Protein AF-A0A285IIS3-F1 (afdb_monomer_lite)

Secondary structure (DSSP, 8-state):
-----------S----TTHHHHHHHHHHHHHHHHHHHHHTPPTT--HHHHHHHHHHSTTSTTTTTTT-HHHHHHHHHHHHHHHH-HHHHHHHHHHHHHHHHHHHTTS-S-HHHHHHHHHHHHHHHHHHHHHHHHHHHH--S--S---TTHHHHHHHHHHHHHHHHHHHHHHHHHTTTT---

Foldseek 3Di:
DDDDDPDPPVPPDPPDPDLLVVVLVVLLVLLVVLLVQLLPPDFQAFNLRSSLCQQLDCVHPCNVVLPDVVVLVSLLVNLVVCVVDPVSVVSSVVSLLVSLQSNLVSFDDDSVVSSVVSNLSSVLVVVLSVVLSCVSPVPPDPPPDDPPNVVSVVSSVVSSVSSVVSSVVVCVPRVPGRRHD

InterPro domains:
  IPR001647 DNA-binding HTH domain, TetR-type [PF00440] (2-25)
  IPR001647 DNA-binding HTH domain, TetR-type [PS50977] (1-34)
  IPR009057 Homedomain-like superfamily [SSF46689] (3-45)

Radius of gyration: 20.12 Å; chains: 1; bounding box: 73×39×53 Å

Organism: NCBI:txid1036182

Sequence (181 aa):
MALAAGVSEATVFNYFASKEDLFFERLDRYGLDLVDAVAARPAGESALAAFRRLLLGSGGLLGQAADDPRARDRLRTVNRVIADSPALRAREELSYIGTADALAARLPGDPLQARVVAHSLVAVQRSLVQHVRARLLGGAALSGGSSSGAAAGDLASDVAAKGEKAFALLERGLGDYGIAA

pLDDT: mean 81.16, std 19.34, range [32.69, 98.44]

Structure (mmCIF, N/CA/C/O backbone):
data_AF-A0A285IIS3-F1
#
_entry.id   AF-A0A285IIS3-F1
#
loop_
_atom_site.group_PDB
_atom_site.id
_atom_site.type_symbol
_atom_site.label_atom_id
_atom_site.label_alt_id
_atom_site.label_comp_id
_atom_site.label_asym_id
_atom_site.label_entity_id
_atom_site.label_seq_id
_atom_site.pdbx_PDB_ins_code
_atom_site.Cartn_x
_atom_site.Cartn_y
_atom_site.Cartn_z
_atom_site.occupancy
_atom_site.B_iso_or_equiv
_atom_site.auth_seq_id
_atom_site.auth_comp_id
_atom_site.auth_asym_id
_atom_site.auth_atom_id
_atom_site.pdbx_PDB_model_num
ATOM 1 N N . MET A 1 1 ? 57.044 22.604 6.198 1.00 40.56 1 MET A N 1
ATOM 2 C CA . MET A 1 1 ? 55.761 22.518 5.467 1.00 40.56 1 MET A CA 1
ATOM 3 C C . MET A 1 1 ? 55.546 21.043 5.148 1.00 40.56 1 MET A C 1
ATOM 5 O O . MET A 1 1 ? 56.237 20.525 4.291 1.00 40.56 1 MET A 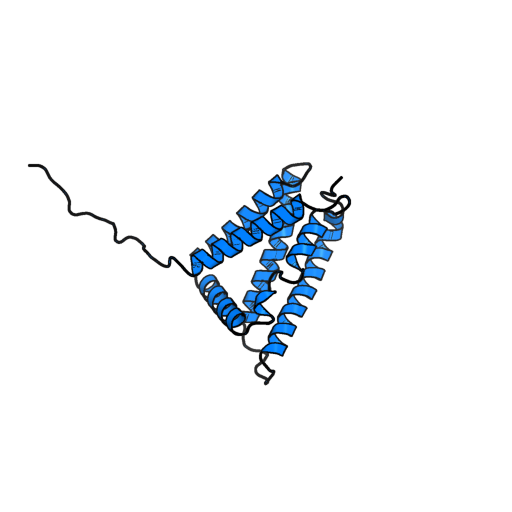O 1
ATOM 9 N N . ALA A 1 2 ? 55.008 20.265 6.088 1.00 34.66 2 ALA A N 1
ATOM 10 C CA . ALA A 1 2 ? 53.574 20.004 6.284 1.00 34.66 2 ALA A CA 1
ATOM 11 C C . ALA A 1 2 ? 52.958 19.241 5.091 1.00 34.66 2 ALA A C 1
ATOM 13 O O . ALA A 1 2 ? 52.770 19.813 4.023 1.00 34.66 2 ALA A O 1
ATOM 14 N N . LEU A 1 3 ? 52.710 17.942 5.312 1.00 42.03 3 LEU A N 1
ATOM 15 C CA . LEU A 1 3 ? 52.049 16.996 4.411 1.00 42.03 3 LEU A CA 1
ATOM 16 C C . LEU A 1 3 ? 50.643 17.471 4.013 1.00 42.03 3 LEU A C 1
ATOM 18 O O . LEU A 1 3 ? 49.875 17.888 4.875 1.00 42.03 3 LEU A O 1
ATOM 22 N N . ALA A 1 4 ? 50.263 17.247 2.755 1.00 37.91 4 ALA A N 1
ATOM 23 C CA . ALA A 1 4 ? 48.865 17.071 2.379 1.00 37.91 4 ALA A CA 1
ATOM 24 C C . ALA A 1 4 ? 48.775 15.969 1.322 1.00 37.91 4 ALA A C 1
ATOM 26 O O . ALA A 1 4 ? 49.127 16.142 0.157 1.00 37.91 4 ALA A O 1
ATOM 27 N N . ALA A 1 5 ? 48.361 14.804 1.805 1.00 36.78 5 ALA A N 1
ATOM 28 C CA . ALA A 1 5 ? 47.993 13.639 1.037 1.00 36.78 5 ALA A CA 1
ATOM 29 C C . ALA A 1 5 ? 46.953 14.013 -0.032 1.00 36.78 5 ALA A C 1
ATOM 31 O O . ALA A 1 5 ? 45.863 14.484 0.286 1.00 36.78 5 ALA A O 1
ATOM 32 N N . GLY A 1 6 ? 47.286 13.775 -1.300 1.00 32.69 6 GLY A N 1
ATOM 33 C CA . GLY A 1 6 ? 46.325 13.754 -2.398 1.00 32.69 6 GLY A CA 1
ATOM 34 C C . GLY A 1 6 ? 45.488 12.483 -2.327 1.00 32.69 6 GLY A C 1
ATOM 35 O O . GLY A 1 6 ? 45.647 11.591 -3.153 1.00 32.69 6 GLY A O 1
ATOM 36 N N . VAL A 1 7 ? 44.635 12.390 -1.308 1.00 40.22 7 VAL A N 1
ATOM 37 C CA . VAL A 1 7 ? 43.583 11.382 -1.212 1.00 40.22 7 VAL A CA 1
ATOM 38 C C . VAL A 1 7 ? 42.267 12.140 -1.115 1.00 40.22 7 VAL A C 1
ATOM 40 O O . VAL A 1 7 ? 41.878 12.645 -0.071 1.00 40.22 7 VAL A O 1
ATOM 43 N N . SER A 1 8 ? 41.600 12.256 -2.250 1.00 34.97 8 SER A N 1
ATOM 44 C CA . SER A 1 8 ? 40.143 12.264 -2.296 1.00 34.97 8 SER A CA 1
ATOM 45 C C . SER A 1 8 ? 39.870 11.155 -3.312 1.00 34.97 8 SER A C 1
ATOM 47 O O . SER A 1 8 ? 40.073 11.358 -4.503 1.00 34.97 8 SER A O 1
ATOM 49 N N . GLU A 1 9 ? 39.587 9.902 -2.960 1.00 36.38 9 GLU A N 1
ATOM 50 C CA . GLU A 1 9 ? 38.485 9.411 -2.110 1.00 36.38 9 GLU A CA 1
ATOM 51 C C . GLU A 1 9 ? 37.129 10.105 -2.315 1.00 36.38 9 GLU A C 1
ATOM 53 O O . GLU A 1 9 ? 36.182 9.852 -1.586 1.00 36.38 9 GLU A O 1
ATOM 58 N N . ALA A 1 10 ? 36.978 10.897 -3.380 1.00 37.06 10 ALA A N 1
ATOM 59 C CA . ALA A 1 10 ? 35.681 11.378 -3.852 1.00 37.06 10 ALA A CA 1
ATOM 60 C C . ALA A 1 10 ? 35.246 10.672 -5.151 1.00 37.06 10 ALA A C 1
ATOM 62 O O . ALA A 1 10 ? 34.388 11.159 -5.881 1.00 37.06 10 ALA A O 1
ATOM 63 N N . THR A 1 11 ? 35.833 9.509 -5.451 1.00 42.31 11 THR A N 1
ATOM 64 C CA . THR A 1 11 ? 35.412 8.613 -6.545 1.00 42.31 11 THR A CA 1
ATOM 65 C C . THR A 1 11 ? 34.778 7.339 -5.990 1.00 42.31 11 THR A C 1
ATOM 67 O O . THR A 1 11 ? 35.057 6.231 -6.434 1.00 42.31 11 THR A O 1
ATOM 70 N N . VAL A 1 12 ? 33.925 7.494 -4.979 1.00 37.28 12 VAL A N 1
ATOM 71 C CA . VAL A 1 12 ? 33.172 6.398 -4.367 1.00 37.28 12 VAL A CA 1
ATOM 72 C C . VAL A 1 12 ? 31.687 6.755 -4.484 1.00 37.28 12 VAL A C 1
ATOM 74 O O . VAL A 1 12 ? 31.124 7.471 -3.670 1.00 37.28 12 VAL A O 1
ATOM 77 N N . PHE A 1 13 ? 31.099 6.271 -5.582 1.00 41.88 13 PHE A N 1
ATOM 78 C CA . PHE A 1 13 ? 29.662 6.150 -5.860 1.00 41.88 13 PHE A CA 1
ATOM 79 C C . PHE A 1 13 ? 28.829 7.429 -6.049 1.00 41.88 13 PHE A C 1
ATOM 81 O O . PHE A 1 13 ? 27.895 7.697 -5.306 1.00 41.88 13 PHE A O 1
ATOM 88 N N . ASN A 1 14 ? 29.031 8.108 -7.182 1.00 40.34 14 ASN A N 1
ATOM 89 C CA . ASN A 1 14 ? 27.936 8.819 -7.859 1.00 40.34 14 ASN A CA 1
ATOM 90 C C . ASN A 1 14 ? 27.200 7.848 -8.805 1.00 40.34 14 ASN A C 1
ATOM 92 O O . ASN A 1 14 ? 27.177 8.018 -10.023 1.00 40.34 14 ASN A O 1
ATOM 96 N N . TYR A 1 15 ? 26.722 6.733 -8.256 1.00 43.72 15 TYR A N 1
ATOM 97 C CA . TYR A 1 15 ? 26.121 5.652 -9.030 1.00 43.72 15 TYR A CA 1
ATOM 98 C C . TYR A 1 15 ? 24.588 5.763 -8.898 1.00 43.72 15 TYR A C 1
ATOM 100 O O . TYR A 1 15 ? 24.051 5.526 -7.825 1.00 43.72 15 TYR A O 1
ATOM 108 N N . PHE A 1 16 ? 23.909 6.114 -10.005 1.00 46.72 16 PHE A N 1
ATOM 109 C CA . PHE A 1 16 ? 22.463 5.905 -10.282 1.00 46.72 16 PHE A CA 1
ATOM 110 C C . PHE A 1 16 ? 21.412 6.995 -9.932 1.00 46.72 16 PHE A C 1
ATOM 112 O O . PHE A 1 16 ? 20.213 6.768 -10.110 1.00 46.72 16 PHE A O 1
ATOM 119 N N . ALA A 1 17 ? 21.819 8.216 -9.574 1.00 50.75 17 ALA A N 1
ATOM 120 C CA . ALA A 1 17 ? 20.948 9.222 -8.943 1.00 50.75 17 ALA A CA 1
ATOM 121 C C . ALA A 1 17 ? 19.927 9.996 -9.830 1.00 50.75 17 ALA A C 1
ATOM 123 O O . ALA A 1 17 ? 20.004 11.214 -9.953 1.00 50.75 17 ALA A O 1
ATOM 124 N N . SER A 1 18 ? 18.927 9.356 -10.453 1.00 63.91 18 SER A N 1
ATOM 125 C CA . SER A 1 18 ? 17.672 10.110 -10.728 1.00 63.91 18 SER A CA 1
ATOM 126 C C . SER A 1 18 ? 16.433 9.260 -10.961 1.00 63.91 18 SER A C 1
ATOM 128 O O . SER A 1 18 ? 15.356 9.611 -10.496 1.00 63.91 18 SER A O 1
ATOM 130 N N . LYS A 1 19 ? 16.535 8.161 -11.715 1.00 65.25 19 LYS A N 1
ATOM 131 C CA . LYS A 1 19 ? 15.336 7.405 -12.125 1.00 65.25 19 LYS A CA 1
ATOM 132 C C . LYS A 1 19 ? 14.885 6.399 -11.073 1.00 65.25 19 LYS A C 1
ATOM 134 O O . LYS A 1 19 ? 13.684 6.215 -10.898 1.00 65.25 19 LYS A O 1
ATOM 139 N N . GLU A 1 20 ? 15.838 5.751 -10.412 1.00 73.38 20 GLU A N 1
ATOM 140 C CA . GLU A 1 20 ? 15.577 4.806 -9.322 1.00 73.38 20 GLU A CA 1
ATOM 141 C C . GLU A 1 20 ? 15.162 5.557 -8.058 1.00 73.38 20 GLU A C 1
ATOM 143 O O . GLU A 1 20 ? 14.144 5.217 -7.462 1.00 73.38 20 GLU A O 1
ATOM 148 N N . ASP A 1 21 ? 15.854 6.650 -7.732 1.00 80.56 21 ASP A N 1
ATOM 149 C CA . ASP A 1 21 ? 15.472 7.530 -6.625 1.00 80.56 21 ASP A CA 1
ATOM 150 C C . ASP A 1 21 ? 14.057 8.078 -6.805 1.00 80.56 21 ASP A C 1
ATOM 152 O O . ASP A 1 21 ? 13.240 7.945 -5.903 1.00 80.56 21 ASP A O 1
ATOM 156 N N . LEU A 1 22 ? 13.700 8.554 -8.005 1.00 81.12 22 LEU A N 1
ATOM 157 C CA . LEU A 1 22 ? 12.335 9.006 -8.295 1.00 81.12 22 LEU A CA 1
ATOM 158 C C . LEU A 1 22 ? 11.289 7.888 -8.134 1.00 81.12 22 LEU A C 1
ATOM 160 O O . LEU A 1 22 ? 10.133 8.157 -7.794 1.00 81.12 22 LEU A O 1
ATOM 164 N N . PHE A 1 23 ? 11.656 6.630 -8.405 1.00 84.75 23 PHE A N 1
ATOM 165 C CA . PHE A 1 23 ? 10.766 5.502 -8.143 1.00 84.75 23 PHE A CA 1
ATOM 166 C C . PHE A 1 23 ? 10.566 5.298 -6.641 1.00 84.75 23 PHE A C 1
ATOM 168 O O . PHE A 1 23 ? 9.420 5.167 -6.215 1.00 84.75 23 PHE A O 1
ATOM 175 N N . PHE A 1 24 ? 11.639 5.297 -5.846 1.00 89.69 24 PHE A N 1
ATOM 176 C CA . PHE A 1 24 ? 11.527 5.126 -4.398 1.00 89.69 24 PHE A CA 1
ATOM 177 C C . PHE A 1 24 ? 10.852 6.316 -3.723 1.00 89.69 24 PHE A C 1
ATOM 179 O O . PHE A 1 24 ? 10.001 6.101 -2.876 1.00 89.69 24 PHE A O 1
ATOM 186 N N . GLU A 1 25 ? 11.116 7.549 -4.155 1.00 89.06 25 GLU A N 1
ATOM 187 C CA . GLU A 1 25 ? 10.379 8.735 -3.707 1.00 89.06 25 GLU A CA 1
ATOM 188 C C . GLU A 1 25 ? 8.878 8.591 -3.973 1.00 89.06 25 GLU A C 1
ATOM 190 O O . GLU A 1 25 ? 8.050 8.909 -3.120 1.00 89.06 25 GLU A O 1
ATOM 195 N N . ARG A 1 26 ? 8.504 8.070 -5.148 1.00 87.06 26 ARG A N 1
ATOM 196 C CA . ARG A 1 26 ? 7.100 7.808 -5.482 1.00 87.06 26 ARG A CA 1
ATOM 197 C C . ARG A 1 26 ? 6.512 6.671 -4.650 1.00 87.06 26 ARG A C 1
ATOM 199 O O . ARG A 1 26 ? 5.354 6.770 -4.256 1.00 87.06 26 ARG A O 1
ATOM 206 N N . LEU A 1 27 ? 7.275 5.606 -4.408 1.00 90.25 27 LEU A N 1
ATOM 207 C CA . LEU A 1 27 ? 6.856 4.486 -3.566 1.00 90.25 27 LEU A CA 1
ATOM 208 C C . LEU A 1 27 ? 6.635 4.945 -2.121 1.00 90.25 27 LEU A C 1
ATOM 210 O O . LEU A 1 27 ? 5.581 4.670 -1.554 1.00 90.25 27 LEU A O 1
ATOM 214 N N . ASP A 1 28 ? 7.584 5.697 -1.568 1.00 92.88 28 ASP A N 1
ATOM 215 C CA . ASP A 1 28 ? 7.528 6.261 -0.220 1.00 92.88 28 ASP A CA 1
ATOM 216 C C . ASP A 1 28 ? 6.358 7.253 -0.104 1.00 92.88 28 ASP A C 1
ATOM 218 O O . ASP A 1 28 ? 5.579 7.190 0.848 1.00 92.88 28 ASP A O 1
ATOM 222 N N . ARG A 1 29 ? 6.154 8.119 -1.110 1.00 92.31 29 ARG A N 1
ATOM 223 C CA . ARG A 1 29 ? 4.997 9.027 -1.157 1.00 92.31 29 ARG A CA 1
ATOM 224 C C . ARG A 1 29 ? 3.673 8.269 -1.190 1.00 92.31 29 ARG A C 1
ATOM 226 O O . ARG A 1 29 ? 2.763 8.630 -0.453 1.00 92.31 29 ARG A O 1
ATOM 233 N N . TYR A 1 30 ? 3.573 7.223 -2.005 1.00 91.94 30 TYR A N 1
ATOM 234 C CA . TYR A 1 30 ? 2.372 6.394 -2.066 1.00 91.94 30 TYR A CA 1
ATOM 235 C C . TYR A 1 30 ? 2.108 5.672 -0.736 1.00 91.94 30 TYR A C 1
ATOM 237 O O . TYR A 1 30 ? 0.961 5.559 -0.307 1.00 91.94 30 TYR A O 1
ATOM 245 N N . GLY A 1 31 ? 3.167 5.239 -0.044 1.00 94.62 31 GLY A N 1
ATOM 246 C CA . GLY A 1 31 ? 3.079 4.728 1.322 1.00 94.62 31 GLY A CA 1
ATOM 247 C C . GLY A 1 31 ? 2.472 5.747 2.288 1.00 94.62 31 GLY A C 1
ATOM 248 O O . GLY A 1 31 ? 1.555 5.416 3.037 1.00 94.62 31 GLY A O 1
ATOM 249 N N . LEU A 1 32 ? 2.910 7.008 2.227 1.00 95.75 32 LEU A N 1
ATOM 250 C CA . LEU A 1 32 ? 2.315 8.089 3.021 1.00 95.75 32 LEU A CA 1
ATOM 251 C C . LEU A 1 32 ? 0.851 8.352 2.653 1.00 95.75 32 LEU A C 1
ATOM 253 O O . LEU A 1 32 ? 0.038 8.544 3.551 1.00 95.75 32 LEU A O 1
ATOM 257 N N . ASP A 1 33 ? 0.493 8.297 1.369 1.00 95.12 33 ASP A N 1
ATOM 258 C CA . ASP A 1 33 ? -0.899 8.462 0.937 1.00 95.12 33 ASP A CA 1
ATOM 259 C C . ASP A 1 33 ? -1.803 7.359 1.527 1.00 95.12 33 ASP A C 1
ATOM 261 O O . ASP A 1 33 ? -2.923 7.643 1.954 1.00 95.12 33 ASP A O 1
ATOM 265 N N . LEU A 1 34 ? -1.314 6.114 1.626 1.00 95.94 34 LEU A N 1
ATOM 266 C CA . LEU A 1 34 ? -2.016 5.014 2.308 1.00 95.94 34 LEU A CA 1
ATOM 267 C C . LEU A 1 34 ? -2.185 5.281 3.808 1.00 95.94 34 LEU A C 1
ATOM 269 O O . LEU A 1 34 ? -3.269 5.067 4.356 1.00 95.94 34 LEU A O 1
ATOM 273 N N . VAL A 1 35 ? -1.132 5.766 4.469 1.00 98.06 35 VAL A N 1
ATOM 274 C CA . VAL A 1 35 ? -1.169 6.141 5.892 1.00 98.06 35 VAL A CA 1
ATOM 275 C C . VAL A 1 35 ? -2.191 7.252 6.130 1.00 98.06 35 VAL A C 1
ATOM 277 O O . VAL A 1 35 ? -3.000 7.161 7.056 1.00 98.06 35 VAL A O 1
ATOM 280 N N . ASP A 1 36 ? -2.190 8.278 5.284 1.00 97.19 36 ASP A N 1
ATOM 281 C CA . ASP A 1 36 ? -3.103 9.411 5.386 1.00 97.19 36 ASP A CA 1
ATOM 282 C C . ASP A 1 36 ? -4.547 9.003 5.087 1.00 97.19 36 ASP A C 1
ATOM 284 O O . ASP A 1 36 ? -5.452 9.421 5.808 1.00 97.19 36 ASP A O 1
ATOM 288 N N . ALA A 1 37 ? -4.780 8.130 4.104 1.00 96.12 37 ALA A N 1
ATOM 289 C CA . ALA A 1 37 ? -6.114 7.607 3.819 1.00 96.12 37 ALA A CA 1
ATOM 290 C C . ALA A 1 37 ? -6.690 6.808 4.992 1.00 96.12 37 ALA A C 1
ATOM 292 O O . ALA A 1 37 ? -7.873 6.953 5.302 1.00 96.12 37 ALA A O 1
ATOM 293 N N . VAL A 1 38 ? -5.868 6.000 5.671 1.00 97.25 38 VAL A N 1
ATOM 294 C CA . VAL A 1 38 ? -6.299 5.308 6.890 1.00 97.25 38 VAL A CA 1
ATOM 295 C C . VAL A 1 38 ? -6.541 6.309 8.010 1.00 97.25 38 VAL A C 1
ATOM 297 O O . VAL A 1 38 ? -7.554 6.221 8.693 1.00 97.25 38 VAL A O 1
ATOM 300 N N . ALA A 1 39 ? -5.662 7.284 8.215 1.00 96.12 39 ALA A N 1
ATOM 301 C CA . ALA A 1 39 ? -5.831 8.251 9.291 1.00 96.12 39 ALA A CA 1
ATOM 302 C C . ALA A 1 39 ? -7.055 9.165 9.116 1.00 96.12 39 ALA A C 1
ATOM 304 O O . ALA A 1 39 ? -7.710 9.487 10.102 1.00 96.12 39 ALA A O 1
ATOM 305 N N . ALA A 1 40 ? -7.364 9.558 7.880 1.00 95.94 40 ALA A N 1
ATOM 306 C CA . ALA A 1 40 ? -8.478 10.437 7.526 1.00 95.94 40 ALA A CA 1
ATOM 307 C C . ALA A 1 40 ? -9.775 9.677 7.187 1.00 95.94 40 ALA A C 1
ATOM 309 O O . ALA A 1 40 ? -10.693 10.253 6.600 1.00 95.94 40 ALA A O 1
ATOM 310 N N . ARG A 1 41 ? -9.847 8.380 7.511 1.00 96.88 41 ARG A N 1
ATOM 311 C CA . ARG A 1 41 ? -11.024 7.544 7.246 1.00 96.88 41 ARG A CA 1
ATOM 312 C C . ARG A 1 41 ? -12.283 8.111 7.935 1.00 96.88 41 ARG A C 1
ATOM 314 O O . ARG A 1 41 ? -12.173 8.571 9.074 1.00 96.88 41 ARG A O 1
ATOM 321 N N . PRO A 1 42 ? -13.468 8.097 7.290 1.00 95.19 42 PRO A N 1
ATOM 322 C CA . PRO A 1 42 ? -14.710 8.565 7.899 1.00 95.19 42 PRO A CA 1
ATOM 323 C C . PRO A 1 42 ? -15.113 7.728 9.115 1.00 95.19 42 PRO A C 1
ATOM 325 O O . PRO A 1 42 ? -14.755 6.554 9.216 1.00 95.19 42 PRO A O 1
ATOM 328 N N . ALA A 1 43 ? -15.927 8.315 9.995 1.00 93.69 43 ALA A N 1
ATOM 329 C CA . ALA A 1 43 ? -16.536 7.597 11.112 1.00 93.69 43 ALA A CA 1
ATOM 330 C C . ALA A 1 43 ? -17.274 6.339 10.620 1.00 93.69 43 ALA A C 1
ATOM 332 O O . ALA A 1 43 ? -17.975 6.367 9.605 1.00 93.69 43 ALA A O 1
ATOM 333 N N . GLY A 1 44 ? -17.088 5.224 11.324 1.00 94.25 44 GLY A N 1
ATOM 334 C CA . GLY A 1 44 ? -17.615 3.915 10.938 1.00 94.25 44 GLY A CA 1
ATOM 335 C C . GLY A 1 44 ? -16.786 3.153 9.893 1.00 94.25 44 GLY A C 1
ATOM 336 O O . GLY A 1 44 ? -17.037 1.966 9.697 1.00 94.25 44 GLY A O 1
ATOM 337 N N . GLU A 1 45 ? -15.782 3.763 9.249 1.00 95.81 45 GLU A N 1
ATOM 338 C CA . GLU A 1 45 ? -14.867 3.056 8.338 1.00 95.81 45 GLU A CA 1
ATOM 339 C C . GLU A 1 45 ? -13.710 2.419 9.132 1.00 95.81 45 GLU A C 1
ATOM 341 O O . GLU A 1 45 ? -13.063 3.065 9.966 1.00 95.81 45 GLU A O 1
ATOM 346 N N . SER A 1 46 ? -13.433 1.135 8.880 1.00 96.31 46 SER A N 1
ATOM 347 C CA . SER A 1 46 ? -12.285 0.436 9.467 1.00 96.31 46 SER A CA 1
ATOM 348 C C . SER A 1 46 ? -10.979 0.778 8.752 1.00 96.31 46 SER A C 1
ATOM 350 O O . SER A 1 46 ? -10.964 1.225 7.602 1.00 96.31 46 SER A O 1
ATOM 352 N N . ALA A 1 47 ? -9.847 0.538 9.419 1.00 96.06 47 ALA A N 1
ATOM 353 C CA . ALA A 1 47 ? -8.535 0.763 8.812 1.00 96.06 47 ALA A CA 1
ATOM 354 C C . ALA A 1 47 ? -8.324 -0.090 7.549 1.00 96.06 47 ALA A C 1
ATOM 356 O O . ALA A 1 47 ? -7.769 0.388 6.559 1.00 96.06 47 ALA A O 1
ATOM 357 N N . LEU A 1 48 ? -8.812 -1.335 7.568 1.00 96.38 48 LEU A N 1
ATOM 358 C CA . LEU A 1 48 ? -8.765 -2.243 6.425 1.00 96.38 48 LEU A CA 1
ATOM 359 C C . LEU A 1 48 ? -9.576 -1.698 5.246 1.00 96.38 48 LEU A C 1
ATOM 361 O O . LEU A 1 48 ? -9.072 -1.690 4.123 1.00 96.38 48 LEU A O 1
ATOM 365 N N . ALA A 1 49 ? -10.797 -1.213 5.496 1.00 95.75 49 ALA A N 1
ATOM 366 C CA . ALA A 1 49 ? -11.658 -0.655 4.456 1.00 95.75 49 ALA A CA 1
ATOM 367 C C . ALA A 1 49 ? -11.034 0.593 3.808 1.00 95.75 49 ALA A C 1
ATOM 369 O O . ALA A 1 49 ? -10.955 0.674 2.581 1.00 95.75 49 ALA A O 1
ATOM 370 N N . ALA A 1 50 ? -10.495 1.509 4.618 1.00 96.31 50 ALA A N 1
ATOM 371 C CA . ALA A 1 50 ? -9.836 2.718 4.129 1.00 96.31 50 ALA A CA 1
ATOM 372 C C . ALA A 1 50 ? -8.588 2.408 3.280 1.00 96.31 50 ALA A C 1
ATOM 374 O O . ALA A 1 50 ? -8.406 2.971 2.196 1.00 96.31 50 ALA A O 1
ATOM 375 N N . PHE A 1 51 ? -7.752 1.467 3.734 1.00 96.31 51 PHE A N 1
ATOM 376 C CA . PHE A 1 51 ? -6.562 1.030 3.000 1.00 96.31 51 PHE A CA 1
ATOM 377 C C . PHE A 1 51 ? -6.936 0.338 1.679 1.00 96.31 51 PHE A C 1
ATOM 379 O O . PHE A 1 51 ? -6.381 0.662 0.627 1.00 96.31 51 PHE A O 1
ATOM 386 N N . ARG A 1 52 ? -7.927 -0.568 1.709 1.00 95.00 52 ARG A N 1
ATOM 387 C CA . ARG A 1 52 ? -8.479 -1.245 0.521 1.00 95.00 52 ARG A CA 1
ATOM 388 C C . ARG A 1 52 ? -8.995 -0.241 -0.506 1.00 95.00 52 ARG A C 1
ATOM 390 O O . ARG A 1 52 ? -8.669 -0.362 -1.687 1.00 95.00 52 ARG A O 1
ATOM 397 N N . ARG A 1 53 ? -9.754 0.764 -0.058 1.00 93.56 53 ARG A N 1
ATOM 398 C CA . ARG A 1 53 ? -10.337 1.808 -0.910 1.00 93.56 53 ARG A CA 1
ATOM 399 C C . ARG A 1 53 ? -9.274 2.594 -1.674 1.00 93.56 53 ARG A C 1
ATOM 401 O O . ARG A 1 53 ? -9.459 2.833 -2.864 1.00 93.56 53 ARG A O 1
ATOM 408 N N . LEU A 1 54 ? -8.167 2.977 -1.031 1.00 92.62 54 LEU A N 1
ATOM 409 C CA . LEU A 1 54 ? -7.081 3.668 -1.735 1.00 92.62 54 LEU A CA 1
ATOM 410 C C . LEU A 1 54 ? -6.288 2.718 -2.644 1.00 92.62 54 LEU A C 1
ATOM 412 O O . LEU A 1 54 ? -5.982 3.074 -3.782 1.00 92.62 54 LEU A O 1
ATOM 416 N N . LEU A 1 55 ? -5.965 1.511 -2.167 1.00 91.81 55 LEU A N 1
ATOM 417 C CA . LEU A 1 55 ? -5.121 0.576 -2.913 1.00 91.81 55 LEU A CA 1
ATOM 418 C C . LEU A 1 55 ? -5.778 0.102 -4.219 1.00 91.81 55 LEU A C 1
ATOM 420 O O . LEU A 1 55 ? -5.100 -0.003 -5.245 1.00 91.81 55 LEU A O 1
ATOM 424 N N . LEU A 1 56 ? -7.085 -0.177 -4.178 1.00 89.75 56 LEU A N 1
ATOM 425 C CA . LEU A 1 56 ? -7.859 -0.700 -5.312 1.00 89.75 56 LEU A CA 1
ATOM 426 C C . LEU A 1 56 ? -8.667 0.370 -6.063 1.00 89.75 56 LEU A C 1
ATOM 428 O O . LEU A 1 56 ? -9.299 0.056 -7.070 1.00 89.75 56 LEU A O 1
ATOM 432 N N . GLY A 1 57 ? -8.666 1.619 -5.590 1.00 82.88 57 GLY A N 1
ATOM 433 C CA . GLY A 1 57 ? -9.406 2.718 -6.206 1.00 82.88 57 GLY A CA 1
ATOM 434 C C . GLY A 1 57 ? -8.879 3.134 -7.585 1.00 82.88 57 GLY A C 1
ATOM 435 O O . GLY A 1 57 ? -7.787 2.754 -8.017 1.00 82.88 57 GLY A O 1
ATOM 436 N N . SER A 1 58 ? -9.655 3.968 -8.280 1.00 57.66 58 SER A N 1
ATOM 437 C CA . SER A 1 58 ? -9.288 4.555 -9.574 1.00 57.66 58 SER A CA 1
ATOM 438 C C . SER A 1 58 ? -8.041 5.431 -9.422 1.00 57.66 58 SER A C 1
ATOM 440 O O . SER A 1 58 ? -8.108 6.510 -8.843 1.00 57.66 58 SER A O 1
ATOM 442 N N . GLY A 1 59 ? -6.892 4.958 -9.911 1.00 57.94 59 GLY A N 1
ATOM 443 C CA . GLY A 1 59 ? -5.593 5.598 -9.659 1.00 57.94 59 GLY A CA 1
ATOM 444 C C . GLY A 1 59 ? -4.660 4.817 -8.728 1.00 57.94 59 GLY A C 1
ATOM 445 O O . GLY A 1 59 ? -3.543 5.275 -8.512 1.00 57.94 59 GLY A O 1
ATOM 446 N N . GLY A 1 60 ? -5.097 3.660 -8.212 1.00 65.69 60 GLY A N 1
ATOM 447 C CA . GLY A 1 60 ? -4.326 2.773 -7.340 1.00 65.69 60 GLY A CA 1
ATOM 448 C C . GLY A 1 60 ? -3.117 2.140 -8.035 1.00 65.69 60 GLY A C 1
ATOM 449 O O . GLY A 1 60 ? -2.514 2.723 -8.934 1.00 65.69 60 GLY A O 1
ATOM 450 N N . LEU A 1 61 ? -2.763 0.911 -7.658 1.00 68.06 61 LEU A N 1
ATOM 451 C CA . LEU A 1 61 ? -1.464 0.304 -7.991 1.00 68.06 61 LEU A CA 1
ATOM 452 C C . LEU A 1 61 ? -1.028 0.386 -9.475 1.00 68.06 61 LEU A C 1
ATOM 454 O O . LEU A 1 61 ? 0.165 0.451 -9.768 1.00 68.06 61 LEU A O 1
ATOM 458 N N . LEU A 1 62 ? -1.983 0.394 -10.413 1.00 70.69 62 LEU A N 1
ATOM 459 C CA . LEU A 1 62 ? -1.741 0.444 -11.861 1.00 70.69 62 LEU A CA 1
ATOM 460 C C . LEU A 1 62 ? -2.374 1.644 -12.582 1.00 70.69 62 LEU A C 1
ATOM 462 O O . LEU A 1 62 ? -2.309 1.702 -13.809 1.00 70.69 62 LEU A O 1
ATOM 466 N N . GLY A 1 63 ? -2.972 2.599 -11.865 1.00 64.19 63 GLY A N 1
ATOM 467 C CA . GLY A 1 63 ? -3.918 3.558 -12.450 1.00 64.19 63 GLY A CA 1
ATOM 468 C C . GLY A 1 63 ? -3.399 4.352 -13.656 1.00 64.19 63 GLY A C 1
ATOM 469 O O . GLY A 1 63 ? -4.123 4.540 -14.620 1.00 64.19 63 GLY A O 1
ATOM 470 N N . GLN A 1 64 ? -2.128 4.761 -13.654 1.00 59.19 64 GLN A N 1
ATOM 471 C CA . GLN A 1 64 ? -1.525 5.489 -14.785 1.00 59.19 64 GLN A CA 1
ATOM 472 C C . GLN A 1 64 ? -0.966 4.564 -15.881 1.00 59.19 64 GLN A C 1
ATOM 474 O O . GLN A 1 64 ? -0.741 4.992 -17.009 1.00 59.19 64 GLN A O 1
ATOM 479 N N . ALA A 1 65 ? -0.697 3.299 -15.553 1.00 62.19 65 ALA A N 1
ATOM 480 C CA . ALA A 1 65 ? -0.133 2.327 -16.484 1.00 62.19 65 ALA A CA 1
ATOM 481 C C . ALA A 1 65 ? -1.209 1.623 -17.323 1.00 62.19 65 ALA A C 1
ATOM 483 O O . ALA A 1 65 ? -0.884 1.084 -18.375 1.00 62.19 65 ALA A O 1
ATOM 484 N N . ALA A 1 66 ? -2.473 1.618 -16.900 1.00 63.50 66 ALA A N 1
ATOM 485 C CA . ALA A 1 66 ? -3.549 1.018 -17.688 1.00 63.50 66 ALA A CA 1
ATOM 486 C C . ALA A 1 66 ? -3.735 1.736 -19.042 1.00 63.50 66 ALA A C 1
ATOM 488 O O . ALA A 1 66 ? -3.805 1.078 -20.082 1.00 63.50 66 ALA A O 1
ATOM 489 N N . ASP A 1 67 ? -3.682 3.072 -19.034 1.00 66.06 67 ASP A N 1
ATOM 490 C CA . ASP A 1 67 ? -4.114 3.893 -20.172 1.00 66.06 67 ASP A CA 1
ATOM 491 C C . ASP A 1 67 ? -2.961 4.517 -20.989 1.00 66.06 67 ASP A C 1
ATOM 493 O O . ASP A 1 67 ? -3.162 4.888 -22.146 1.00 66.06 67 ASP A O 1
ATOM 497 N N . ASP A 1 68 ? -1.731 4.590 -20.452 1.00 73.94 68 ASP A N 1
ATOM 498 C CA . ASP A 1 68 ? -0.553 5.149 -21.149 1.00 73.94 68 ASP A CA 1
ATOM 499 C C . ASP A 1 68 ? 0.476 4.053 -21.525 1.00 73.94 68 ASP A C 1
ATOM 501 O O . ASP A 1 68 ? 1.166 3.510 -20.653 1.00 73.94 68 ASP A O 1
ATOM 505 N N . PRO A 1 69 ? 0.675 3.747 -22.827 1.00 74.31 69 PRO A N 1
ATOM 506 C CA . PRO A 1 69 ? 1.718 2.827 -23.286 1.00 74.31 69 PRO A CA 1
ATOM 507 C C . PRO A 1 69 ? 3.128 3.191 -22.806 1.00 74.31 69 PRO A C 1
ATOM 509 O O . PRO A 1 69 ? 3.906 2.307 -22.445 1.00 74.31 69 PRO A O 1
ATOM 512 N N . ARG A 1 70 ? 3.460 4.487 -22.740 1.00 76.38 70 ARG A N 1
ATOM 513 C CA . ARG A 1 70 ? 4.768 4.937 -22.246 1.00 76.38 70 ARG A CA 1
ATOM 514 C C . ARG A 1 70 ? 4.896 4.691 -20.746 1.00 76.38 70 ARG A C 1
ATOM 516 O O . ARG A 1 70 ? 5.983 4.354 -20.280 1.00 76.38 70 ARG A O 1
ATOM 523 N N . ALA A 1 71 ? 3.811 4.828 -19.983 1.00 76.62 71 ALA A N 1
ATOM 524 C CA . ALA A 1 71 ? 3.791 4.468 -18.568 1.00 76.62 71 ALA A CA 1
ATOM 525 C C . ALA A 1 71 ? 4.014 2.967 -18.362 1.00 76.62 71 ALA A C 1
ATOM 527 O O . ALA A 1 71 ? 4.764 2.598 -17.459 1.00 76.62 71 ALA A O 1
ATOM 528 N N . ARG A 1 72 ? 3.466 2.108 -19.230 1.00 76.94 72 ARG A N 1
ATOM 529 C CA . ARG A 1 72 ? 3.709 0.654 -19.185 1.00 76.94 72 ARG A CA 1
ATOM 530 C C . ARG A 1 72 ? 5.162 0.288 -19.431 1.00 76.94 72 ARG A C 1
ATOM 532 O O . ARG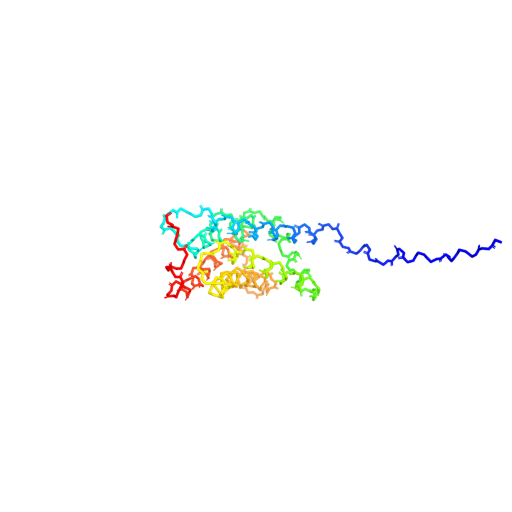 A 1 72 ? 5.720 -0.518 -18.688 1.00 76.94 72 ARG A O 1
ATOM 539 N N . ASP A 1 73 ? 5.793 0.887 -20.434 1.00 79.81 73 ASP A N 1
ATOM 540 C CA . ASP A 1 73 ? 7.199 0.604 -20.732 1.00 79.81 73 ASP A CA 1
ATOM 541 C C . ASP A 1 73 ? 8.131 1.111 -19.627 1.00 79.81 73 ASP A C 1
ATOM 543 O O . ASP A 1 73 ? 9.078 0.413 -19.247 1.00 79.81 73 ASP A O 1
ATOM 547 N N . ARG A 1 74 ? 7.822 2.275 -19.037 1.00 79.69 74 ARG A N 1
ATOM 548 C CA . ARG A 1 74 ? 8.500 2.754 -17.823 1.00 79.69 74 ARG A CA 1
ATOM 549 C C . ARG A 1 74 ? 8.327 1.766 -16.669 1.00 79.69 74 ARG A C 1
ATOM 551 O O . ARG A 1 74 ? 9.323 1.378 -16.063 1.00 79.69 74 ARG A O 1
ATOM 558 N N . LEU A 1 75 ? 7.101 1.305 -16.411 1.00 81.69 75 LEU A N 1
ATOM 559 C CA . LEU A 1 75 ? 6.798 0.355 -15.338 1.00 81.69 75 LEU A CA 1
ATOM 560 C C . LEU A 1 75 ? 7.541 -0.976 -15.520 1.00 81.69 75 LEU A C 1
ATOM 562 O O . LEU A 1 75 ? 8.116 -1.485 -14.559 1.00 81.69 75 LEU A O 1
ATOM 566 N N . ARG A 1 76 ? 7.579 -1.522 -16.744 1.00 84.19 76 ARG A N 1
ATOM 567 C CA . ARG A 1 76 ? 8.336 -2.744 -17.064 1.00 84.19 76 ARG A CA 1
ATOM 568 C C . ARG A 1 76 ? 9.835 -2.542 -16.850 1.00 84.19 76 ARG A C 1
ATOM 570 O O . ARG A 1 76 ? 10.485 -3.398 -16.259 1.00 84.19 76 ARG A O 1
ATOM 577 N N . THR A 1 77 ? 10.374 -1.416 -17.314 1.00 85.38 77 THR A N 1
ATOM 578 C CA . THR A 1 77 ? 11.804 -1.103 -17.192 1.00 85.38 77 THR A CA 1
ATOM 579 C C . THR A 1 77 ? 12.221 -1.011 -15.730 1.00 85.38 77 THR A C 1
ATOM 581 O O . THR A 1 77 ? 13.167 -1.683 -15.335 1.00 85.38 77 THR A O 1
ATOM 584 N N . VAL A 1 78 ? 11.482 -0.248 -14.921 1.00 85.19 78 VAL A N 1
ATOM 585 C CA . VAL A 1 78 ? 11.763 -0.092 -13.488 1.00 85.19 78 VAL A CA 1
ATOM 586 C C . VAL A 1 78 ? 11.651 -1.429 -12.754 1.00 85.19 78 VAL A C 1
ATOM 588 O O . VAL A 1 78 ? 12.554 -1.791 -12.006 1.00 85.19 78 VAL A O 1
ATOM 591 N N . ASN A 1 79 ? 10.599 -2.213 -13.014 1.00 87.81 79 ASN A N 1
ATOM 592 C CA . ASN A 1 79 ? 10.442 -3.519 -12.371 1.00 87.81 79 ASN A CA 1
ATOM 593 C C . ASN A 1 79 ? 11.558 -4.505 -12.729 1.00 87.81 79 ASN A C 1
ATOM 595 O O . ASN A 1 79 ? 11.946 -5.292 -11.871 1.00 87.81 79 ASN A O 1
ATOM 599 N N . ARG A 1 80 ? 12.085 -4.459 -13.959 1.00 89.56 80 ARG A N 1
ATOM 600 C CA . ARG A 1 80 ? 13.246 -5.265 -14.358 1.00 89.56 80 ARG A CA 1
ATOM 601 C C . ARG A 1 80 ? 14.506 -4.836 -13.609 1.00 89.56 80 ARG A C 1
ATOM 603 O O . ARG A 1 80 ? 15.154 -5.673 -13.003 1.00 89.56 80 ARG A O 1
ATOM 610 N N . VAL A 1 81 ? 14.798 -3.535 -13.588 1.00 90.38 81 VAL A N 1
ATOM 611 C CA . VAL A 1 81 ? 15.972 -2.982 -12.888 1.00 90.38 81 VAL A CA 1
ATOM 612 C C . VAL A 1 81 ? 15.964 -3.354 -11.403 1.00 90.38 81 VAL A C 1
ATOM 614 O O . VAL A 1 81 ? 16.971 -3.824 -10.878 1.00 90.38 81 VAL A O 1
ATOM 617 N N . ILE A 1 82 ? 14.812 -3.221 -10.740 1.00 89.94 82 ILE A N 1
ATOM 618 C CA . ILE A 1 82 ? 14.660 -3.633 -9.341 1.00 89.94 82 ILE A CA 1
ATOM 619 C C . ILE A 1 82 ? 14.843 -5.145 -9.203 1.00 89.94 82 ILE A C 1
ATOM 621 O O . ILE A 1 82 ? 15.582 -5.581 -8.327 1.00 89.94 82 ILE A O 1
ATOM 625 N N . ALA A 1 83 ? 14.204 -5.956 -10.053 1.00 89.62 83 ALA A N 1
ATOM 626 C CA . ALA A 1 83 ? 14.306 -7.415 -9.978 1.00 89.62 83 ALA A CA 1
ATOM 627 C C . ALA A 1 83 ? 15.755 -7.915 -10.106 1.00 89.62 83 ALA A C 1
ATOM 629 O O . ALA A 1 83 ? 16.158 -8.807 -9.356 1.00 89.62 83 ALA A O 1
ATOM 630 N N . ASP A 1 84 ? 16.533 -7.296 -10.994 1.00 91.56 84 ASP A N 1
ATOM 631 C CA . ASP A 1 84 ? 17.909 -7.683 -11.306 1.00 91.56 84 ASP A CA 1
ATOM 632 C C . ASP A 1 84 ? 18.928 -7.196 -10.252 1.00 91.56 84 ASP A C 1
ATOM 634 O O . ASP A 1 84 ? 20.075 -7.643 -10.249 1.00 91.56 84 ASP A O 1
ATOM 638 N N . SER A 1 85 ? 18.526 -6.325 -9.314 1.00 93.31 85 SER A N 1
ATOM 639 C CA . SER A 1 85 ? 19.413 -5.749 -8.295 1.00 93.31 85 SER A CA 1
ATOM 640 C C . SER A 1 85 ? 19.015 -6.143 -6.865 1.00 93.31 85 SER A C 1
ATOM 642 O O . SER A 1 85 ? 17.994 -5.687 -6.342 1.00 93.31 85 SER A O 1
ATOM 644 N N . PRO A 1 86 ? 19.830 -6.951 -6.155 1.00 93.38 86 PRO A N 1
ATOM 645 C CA . PRO A 1 86 ? 19.600 -7.263 -4.743 1.00 93.38 86 PRO A CA 1
ATOM 646 C C . PRO A 1 86 ? 19.510 -6.023 -3.842 1.00 93.38 86 PRO A C 1
ATOM 648 O O . PRO A 1 86 ? 18.676 -5.992 -2.941 1.00 93.38 86 PRO A O 1
ATOM 651 N N . ALA A 1 87 ? 20.323 -4.995 -4.106 1.00 92.94 87 ALA A N 1
ATOM 652 C CA . ALA A 1 87 ? 20.320 -3.758 -3.326 1.00 92.94 87 ALA A CA 1
ATOM 653 C C . ALA A 1 87 ? 19.007 -2.977 -3.497 1.00 92.94 87 ALA A C 1
ATOM 655 O O . ALA A 1 87 ? 18.435 -2.514 -2.512 1.00 92.94 87 ALA A O 1
ATOM 656 N N . LEU A 1 88 ? 18.479 -2.896 -4.724 1.00 92.75 88 LEU A N 1
ATOM 657 C CA . LEU A 1 88 ? 17.208 -2.212 -4.987 1.00 92.75 88 LEU A CA 1
ATOM 658 C C . LEU A 1 88 ? 16.015 -2.975 -4.406 1.00 92.75 88 LEU A C 1
ATOM 660 O O . LEU A 1 88 ? 15.094 -2.350 -3.889 1.00 92.75 88 LEU A O 1
ATOM 664 N N . ARG A 1 89 ? 16.044 -4.314 -4.410 1.00 94.00 89 ARG A N 1
ATOM 665 C CA . ARG A 1 89 ? 15.027 -5.122 -3.711 1.00 94.00 89 ARG A CA 1
ATOM 666 C C . ARG A 1 89 ? 15.057 -4.903 -2.203 1.00 94.00 89 ARG A C 1
ATOM 668 O O . ARG A 1 89 ? 14.004 -4.790 -1.589 1.00 94.00 89 ARG A O 1
ATOM 675 N N . ALA A 1 90 ? 16.247 -4.825 -1.608 1.00 94.94 90 ALA A N 1
ATOM 676 C CA . ALA A 1 90 ? 16.383 -4.521 -0.187 1.00 94.94 90 ALA A CA 1
ATOM 677 C C . ALA A 1 90 ? 15.872 -3.106 0.137 1.00 94.94 90 ALA A C 1
ATOM 679 O O . ALA A 1 90 ? 15.164 -2.925 1.124 1.00 94.94 90 ALA A O 1
ATOM 680 N N . ARG A 1 91 ? 16.163 -2.115 -0.717 1.00 94.56 91 ARG A N 1
ATOM 681 C CA . ARG A 1 91 ? 15.629 -0.753 -0.574 1.00 94.56 91 ARG A CA 1
ATOM 682 C C . ARG A 1 91 ? 14.103 -0.715 -0.685 1.00 94.56 91 ARG A C 1
ATOM 684 O O . ARG A 1 91 ? 13.471 -0.067 0.140 1.00 94.56 91 ARG A O 1
ATOM 691 N N . GLU A 1 92 ? 13.526 -1.438 -1.645 1.00 94.56 92 GLU A N 1
ATOM 692 C CA . GLU A 1 92 ? 12.071 -1.577 -1.798 1.00 94.56 92 GLU A CA 1
ATOM 693 C C . GLU A 1 92 ? 11.427 -2.181 -0.539 1.00 94.56 92 GLU A C 1
ATOM 695 O O . GLU A 1 92 ? 10.397 -1.701 -0.070 1.00 94.56 92 GLU A O 1
ATOM 700 N N . GLU A 1 93 ? 12.060 -3.197 0.049 1.00 95.88 93 GLU A N 1
ATOM 701 C CA . GLU A 1 93 ? 11.576 -3.811 1.286 1.00 95.88 93 GLU A CA 1
ATOM 702 C C . GLU A 1 93 ? 11.576 -2.828 2.461 1.00 95.88 93 GLU A C 1
ATOM 704 O O . GLU A 1 93 ? 10.610 -2.768 3.221 1.00 95.88 93 GLU A O 1
ATOM 709 N N . LEU A 1 94 ? 12.626 -2.011 2.586 1.00 96.56 94 LEU A N 1
ATOM 710 C CA . LEU A 1 94 ? 12.697 -0.977 3.618 1.00 96.56 94 LEU A CA 1
ATOM 711 C C . LEU A 1 94 ? 11.592 0.078 3.459 1.00 96.56 94 LEU A C 1
ATOM 713 O O . LEU A 1 94 ? 11.054 0.530 4.468 1.00 96.56 94 LEU A O 1
ATOM 717 N N . SER A 1 95 ? 11.213 0.434 2.228 1.00 96.00 95 SER A N 1
ATOM 718 C CA . SER A 1 95 ? 10.071 1.325 1.968 1.00 96.00 95 SER A CA 1
ATOM 719 C C . SER A 1 95 ? 8.744 0.722 2.449 1.00 96.00 95 SER A C 1
ATOM 721 O O . SER A 1 95 ? 7.935 1.418 3.072 1.00 96.00 95 SER A O 1
ATOM 723 N N . TYR A 1 96 ? 8.521 -0.581 2.231 1.00 97.44 96 TYR A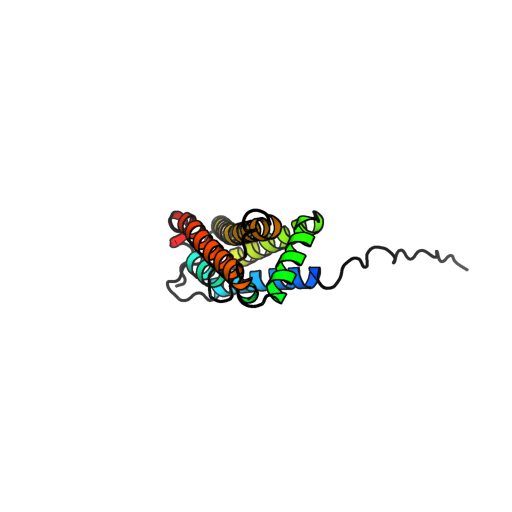 N 1
ATOM 724 C CA . TYR A 1 96 ? 7.335 -1.267 2.759 1.00 97.44 96 TYR A CA 1
ATOM 725 C C . TYR A 1 96 ? 7.330 -1.306 4.291 1.00 97.44 96 TYR A C 1
ATOM 727 O O . TYR A 1 96 ? 6.312 -0.981 4.901 1.00 97.44 96 TYR A O 1
ATOM 735 N N . ILE A 1 97 ? 8.462 -1.635 4.920 1.00 98.12 97 ILE A N 1
ATOM 736 C CA . ILE A 1 97 ? 8.587 -1.637 6.387 1.00 98.12 97 ILE A CA 1
ATOM 737 C C . ILE A 1 97 ? 8.300 -0.241 6.952 1.00 98.12 97 ILE A C 1
ATOM 739 O O . ILE A 1 97 ? 7.475 -0.107 7.853 1.00 98.12 97 ILE A O 1
ATOM 743 N N . GLY A 1 98 ? 8.904 0.805 6.378 1.00 98.06 98 GLY A N 1
ATOM 744 C CA . GLY A 1 98 ? 8.676 2.186 6.806 1.00 98.06 98 GLY A CA 1
ATOM 745 C C . GLY A 1 98 ? 7.211 2.611 6.680 1.00 98.06 98 GLY A C 1
ATOM 746 O O . GLY A 1 98 ? 6.672 3.247 7.585 1.00 98.06 98 GLY A O 1
ATOM 747 N N . THR A 1 99 ? 6.537 2.198 5.603 1.00 98.19 99 THR A N 1
ATOM 748 C CA . THR A 1 99 ? 5.094 2.430 5.423 1.00 98.19 99 THR A CA 1
ATOM 749 C C . THR A 1 99 ? 4.275 1.721 6.501 1.00 98.19 99 THR A C 1
ATOM 751 O O . THR A 1 99 ? 3.375 2.322 7.086 1.00 98.19 99 THR A O 1
ATOM 754 N N . ALA A 1 100 ? 4.584 0.456 6.793 1.00 98.44 100 ALA A N 1
ATOM 755 C CA . ALA A 1 100 ? 3.870 -0.323 7.798 1.00 98.44 100 ALA A CA 1
ATOM 756 C C . ALA A 1 100 ? 4.064 0.243 9.212 1.00 98.44 100 ALA A C 1
ATOM 758 O O . ALA A 1 100 ? 3.106 0.325 9.978 1.00 98.44 100 ALA A O 1
ATOM 759 N N . ASP A 1 101 ? 5.270 0.698 9.549 1.00 98.44 101 ASP A N 1
ATOM 760 C CA . ASP A 1 101 ? 5.555 1.312 10.847 1.00 98.44 101 ASP A CA 1
ATOM 761 C C . ASP A 1 101 ? 4.856 2.671 10.998 1.00 98.44 101 ASP A C 1
ATOM 763 O O . ASP A 1 101 ? 4.247 2.947 12.036 1.00 98.44 101 ASP A O 1
ATOM 767 N N . ALA A 1 102 ? 4.863 3.493 9.943 1.00 98.31 102 ALA A N 1
ATOM 768 C CA . ALA A 1 102 ? 4.118 4.750 9.914 1.00 98.31 102 ALA A CA 1
ATOM 769 C C . ALA A 1 102 ? 2.604 4.519 10.041 1.00 98.31 102 ALA A C 1
ATOM 771 O O . ALA A 1 102 ? 1.925 5.251 10.761 1.00 98.31 102 ALA A O 1
ATOM 772 N N . LEU A 1 103 ? 2.077 3.482 9.387 1.00 98.31 103 LEU A N 1
ATOM 773 C CA . LEU A 1 103 ? 0.674 3.094 9.489 1.00 98.31 103 LEU A CA 1
ATOM 774 C C . LEU A 1 103 ? 0.328 2.616 10.903 1.00 98.31 103 LEU A C 1
ATOM 776 O O . LEU A 1 103 ? -0.656 3.082 11.474 1.00 98.31 103 LEU A O 1
ATOM 780 N N . ALA A 1 104 ? 1.152 1.751 11.500 1.00 98.38 104 ALA A N 1
ATOM 781 C CA . ALA A 1 104 ? 0.952 1.251 12.860 1.00 98.38 104 ALA A CA 1
ATOM 782 C C . ALA A 1 104 ? 0.864 2.390 13.886 1.00 98.38 104 ALA A C 1
ATOM 784 O O . ALA A 1 104 ? 0.021 2.344 14.777 1.00 98.38 104 ALA A O 1
ATOM 785 N N . ALA A 1 105 ? 1.672 3.443 13.725 1.00 97.81 105 ALA A N 1
ATOM 786 C CA . ALA A 1 105 ? 1.650 4.621 14.594 1.00 97.81 105 ALA A CA 1
ATOM 787 C C . ALA A 1 105 ? 0.338 5.433 14.527 1.00 97.81 105 ALA A C 1
ATOM 789 O O . ALA A 1 105 ? 0.073 6.237 15.420 1.00 97.81 105 ALA A O 1
ATOM 790 N N . ARG A 1 106 ? -0.483 5.250 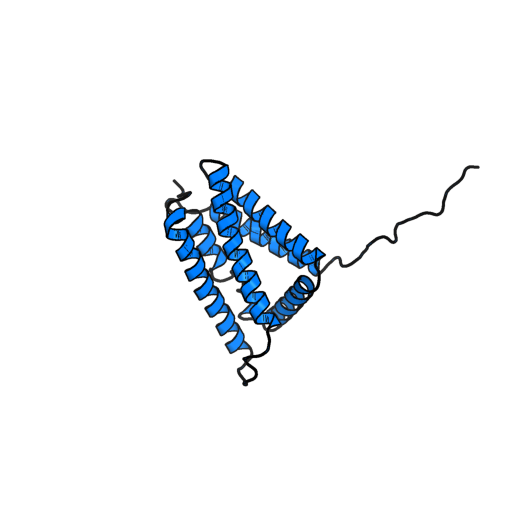13.483 1.00 96.25 106 ARG A N 1
ATOM 791 C CA . ARG A 1 106 ? -1.790 5.917 13.322 1.00 96.25 106 ARG A CA 1
ATOM 792 C C . ARG A 1 106 ? -2.974 5.052 13.758 1.00 96.25 106 ARG A C 1
ATOM 794 O O . ARG A 1 106 ? -4.104 5.544 13.775 1.00 96.25 106 ARG A O 1
ATOM 801 N N . LEU A 1 107 ? -2.749 3.772 14.047 1.00 96.06 107 LEU A N 1
ATOM 802 C CA . LEU A 1 107 ? -3.808 2.838 14.416 1.00 96.06 107 LEU A CA 1
ATOM 803 C C . LEU A 1 107 ? -4.072 2.877 15.930 1.00 96.06 107 LEU A C 1
ATOM 805 O O . LEU A 1 107 ? -3.134 3.012 16.716 1.00 96.06 107 LEU A O 1
ATOM 809 N N . PRO A 1 108 ? -5.340 2.773 16.361 1.00 92.50 108 PRO A N 1
ATOM 810 C CA . PRO A 1 108 ? -5.686 2.776 17.777 1.00 92.50 108 PRO A CA 1
ATOM 811 C C . PRO A 1 108 ? -5.421 1.413 18.435 1.00 92.50 108 PRO A C 1
ATOM 813 O O . PRO A 1 108 ? -5.401 0.379 17.772 1.00 92.50 108 PRO A O 1
ATOM 816 N N . GLY A 1 109 ? -5.332 1.398 19.766 1.00 92.06 109 GLY A N 1
ATOM 817 C CA . GLY A 1 109 ? -5.294 0.166 20.560 1.00 92.06 109 GLY A CA 1
ATOM 818 C C . GLY A 1 109 ? -3.884 -0.322 20.897 1.00 92.06 109 GLY A C 1
ATOM 819 O O . GLY A 1 109 ? -2.955 0.469 21.041 1.00 92.06 109 GLY A O 1
ATOM 820 N N . ASP A 1 110 ? -3.750 -1.635 21.098 1.00 96.06 110 ASP A N 1
ATOM 821 C CA . ASP A 1 110 ? -2.496 -2.264 21.517 1.00 96.06 110 ASP A CA 1
ATOM 822 C C . ASP A 1 110 ? -1.381 -2.120 20.449 1.00 96.06 110 ASP A C 1
ATOM 824 O O . ASP A 1 110 ? -1.618 -2.436 19.278 1.00 96.06 110 ASP A O 1
ATOM 828 N N . PRO A 1 111 ? -0.149 -1.704 20.820 1.00 96.56 111 PRO A N 1
ATOM 829 C CA . PRO A 1 111 ? 0.936 -1.477 19.860 1.00 96.56 111 PRO A CA 1
ATOM 830 C C . PRO A 1 111 ? 1.410 -2.712 19.086 1.00 96.56 111 PRO A C 1
ATOM 832 O O . PRO A 1 111 ? 1.989 -2.567 18.005 1.00 96.56 111 PRO A O 1
ATOM 835 N N . LEU A 1 112 ? 1.252 -3.921 19.635 1.00 96.50 112 LEU A N 1
ATOM 836 C CA . LEU A 1 112 ? 1.601 -5.149 18.920 1.00 96.50 112 LEU A CA 1
ATOM 837 C C . LEU A 1 112 ? 0.513 -5.475 17.895 1.00 96.50 112 LEU A C 1
ATOM 839 O O . LEU A 1 112 ? 0.835 -5.735 16.737 1.00 96.50 112 LEU A O 1
ATOM 843 N N . GLN A 1 113 ? -0.760 -5.390 18.286 1.00 95.38 113 GLN A N 1
ATOM 844 C CA . GLN A 1 113 ? -1.885 -5.579 17.367 1.00 95.38 113 GLN A CA 1
ATOM 845 C C . GLN A 1 113 ? -1.851 -4.567 16.216 1.00 95.38 113 GLN A C 1
ATOM 847 O O . GLN A 1 113 ? -1.952 -4.970 15.059 1.00 95.38 113 GLN A O 1
ATOM 852 N N . ALA A 1 114 ? -1.613 -3.283 16.505 1.00 97.31 114 ALA A N 1
ATOM 853 C CA . ALA A 1 114 ? -1.491 -2.233 15.492 1.00 97.31 114 ALA A CA 1
ATOM 854 C C . ALA A 1 114 ? -0.393 -2.543 14.468 1.00 97.31 114 ALA A C 1
ATOM 856 O O . ALA A 1 114 ? -0.607 -2.411 13.261 1.00 97.31 114 ALA A O 1
ATOM 857 N N . ARG A 1 115 ? 0.765 -3.029 14.935 1.00 97.81 115 ARG A N 1
ATOM 858 C CA . ARG A 1 115 ? 1.851 -3.479 14.057 1.00 97.81 115 ARG A CA 1
ATOM 859 C C . ARG A 1 115 ? 1.453 -4.680 13.211 1.00 97.81 115 ARG A C 1
ATOM 861 O O . ARG A 1 115 ? 1.686 -4.656 12.007 1.00 97.81 115 ARG A O 1
ATOM 868 N N . VAL A 1 116 ? 0.821 -5.697 13.798 1.00 97.31 116 VAL A N 1
ATOM 869 C CA . VAL A 1 116 ? 0.346 -6.875 13.052 1.00 97.31 116 VAL A CA 1
ATOM 870 C C . VAL A 1 116 ? -0.639 -6.466 11.957 1.00 97.31 116 VAL A C 1
ATOM 872 O O . VAL A 1 116 ? -0.495 -6.910 10.817 1.00 97.31 116 VAL A O 1
ATOM 875 N N . VAL A 1 117 ? -1.600 -5.592 12.264 1.00 97.19 117 VAL A N 1
ATOM 876 C CA . VAL A 1 117 ? -2.569 -5.093 11.280 1.00 97.19 117 VAL A CA 1
ATOM 877 C C . VAL A 1 117 ? -1.866 -4.322 10.167 1.00 97.19 117 VAL A C 1
ATOM 879 O O . VAL A 1 117 ? -2.048 -4.647 8.995 1.00 97.19 117 VAL A O 1
ATOM 882 N N . ALA A 1 118 ? -1.031 -3.341 10.509 1.00 98.12 118 ALA A N 1
ATOM 883 C CA . ALA A 1 118 ? -0.363 -2.500 9.524 1.00 98.12 118 ALA A CA 1
ATOM 884 C C . ALA A 1 118 ? 0.547 -3.302 8.580 1.00 98.12 118 ALA A C 1
ATOM 886 O O . ALA A 1 118 ? 0.460 -3.154 7.360 1.00 98.12 118 ALA A O 1
ATOM 887 N N . HIS A 1 119 ? 1.365 -4.204 9.128 1.00 97.81 119 HIS A N 1
ATOM 888 C CA . HIS A 1 119 ? 2.240 -5.069 8.333 1.00 97.81 119 HIS A CA 1
ATOM 889 C C . HIS A 1 119 ? 1.440 -6.054 7.469 1.00 97.81 119 HIS A C 1
ATOM 891 O O . HIS A 1 119 ? 1.834 -6.323 6.336 1.00 97.81 119 HIS A O 1
ATOM 897 N N . SER A 1 120 ? 0.277 -6.525 7.932 1.00 97.44 120 SER A N 1
ATOM 898 C CA . SER A 1 120 ? -0.621 -7.365 7.121 1.00 97.44 120 SER A CA 1
ATOM 899 C C . SER A 1 120 ? -1.218 -6.603 5.933 1.00 97.44 120 SER A C 1
ATOM 901 O O . SER A 1 120 ? -1.281 -7.139 4.828 1.00 97.44 120 SER A O 1
ATOM 903 N N . LEU A 1 121 ? -1.621 -5.344 6.128 1.00 97.00 121 LEU A N 1
ATOM 904 C CA . LEU A 1 121 ? -2.150 -4.497 5.053 1.00 97.00 121 LEU A CA 1
ATOM 905 C C . LEU A 1 121 ? -1.074 -4.185 4.003 1.00 97.00 121 LEU A C 1
ATOM 907 O O . LEU A 1 121 ? -1.304 -4.358 2.804 1.00 97.00 121 LEU A O 1
ATOM 911 N N . VAL A 1 122 ? 0.133 -3.814 4.437 1.00 97.56 122 VAL A N 1
ATOM 912 C CA . VAL A 1 122 ? 1.257 -3.564 3.520 1.00 97.56 122 VAL A CA 1
ATOM 913 C C . VAL A 1 122 ? 1.706 -4.849 2.809 1.00 97.56 122 VAL A C 1
ATOM 915 O O . VAL A 1 122 ? 2.075 -4.807 1.633 1.00 97.56 122 VAL A O 1
ATOM 918 N N . ALA A 1 123 ? 1.590 -6.018 3.447 1.00 96.69 123 ALA A N 1
ATOM 919 C CA . ALA A 1 123 ? 1.852 -7.300 2.793 1.00 96.69 123 ALA A CA 1
ATOM 920 C C . ALA A 1 123 ? 0.913 -7.566 1.601 1.00 96.69 123 ALA A C 1
ATOM 922 O O . ALA A 1 123 ? 1.351 -8.161 0.610 1.00 96.69 123 ALA A O 1
ATOM 923 N N . VAL A 1 124 ? -0.340 -7.088 1.636 1.00 95.81 124 VAL A N 1
ATOM 924 C CA . VAL A 1 124 ? -1.249 -7.149 0.475 1.00 95.81 124 VAL A CA 1
ATOM 925 C C . VAL A 1 124 ? -0.696 -6.312 -0.679 1.00 95.81 124 VAL A C 1
ATOM 927 O O . VAL A 1 124 ? -0.542 -6.833 -1.785 1.00 95.81 124 VAL A O 1
ATOM 930 N N . GLN A 1 125 ? -0.321 -5.053 -0.427 1.00 94.31 125 GLN A N 1
ATOM 931 C CA . GLN A 1 125 ? 0.291 -4.180 -1.439 1.00 94.31 125 GLN A CA 1
ATOM 932 C C . GLN A 1 125 ? 1.543 -4.826 -2.046 1.00 94.31 125 GLN A C 1
ATOM 934 O O . GLN A 1 125 ? 1.655 -4.942 -3.268 1.00 94.31 125 GLN A O 1
ATOM 939 N N . ARG A 1 126 ? 2.460 -5.302 -1.196 1.00 94.69 126 ARG A N 1
ATOM 940 C CA . ARG A 1 126 ? 3.699 -5.962 -1.618 1.00 94.69 126 ARG A CA 1
ATOM 941 C C . ARG A 1 126 ? 3.417 -7.198 -2.478 1.00 94.69 126 ARG A C 1
ATOM 943 O O . ARG A 1 126 ? 4.076 -7.397 -3.498 1.00 94.69 126 ARG A O 1
ATOM 950 N N . SER A 1 127 ? 2.428 -8.010 -2.107 1.00 95.06 127 SER A N 1
ATOM 951 C CA . SER A 1 127 ? 2.043 -9.208 -2.865 1.00 95.06 127 SER A CA 1
ATOM 952 C C . SER A 1 127 ? 1.474 -8.860 -4.242 1.00 95.06 127 SER A C 1
ATOM 954 O O . SER A 1 127 ? 1.814 -9.508 -5.233 1.00 95.06 127 SER A O 1
ATOM 956 N N . LEU A 1 128 ? 0.660 -7.805 -4.337 1.00 92.50 128 LEU A N 1
ATOM 957 C CA . LEU A 1 128 ? 0.139 -7.324 -5.619 1.00 92.50 128 LEU A CA 1
ATOM 958 C C . LEU A 1 128 ? 1.252 -6.756 -6.510 1.00 92.50 128 LEU A C 1
ATOM 960 O O . LEU A 1 128 ? 1.270 -7.049 -7.705 1.00 92.50 128 LEU A O 1
ATOM 964 N N . VAL A 1 129 ? 2.220 -6.022 -5.950 1.00 90.56 129 VAL A N 1
ATOM 965 C CA . VAL A 1 129 ? 3.402 -5.547 -6.695 1.00 90.56 129 VAL A CA 1
ATOM 966 C C . VAL A 1 129 ? 4.212 -6.718 -7.245 1.00 90.56 129 VAL A C 1
ATOM 968 O O . VAL A 1 129 ? 4.579 -6.714 -8.420 1.00 90.56 129 VAL A O 1
ATOM 971 N N . GLN A 1 130 ? 4.459 -7.748 -6.432 1.00 91.56 130 GLN A N 1
ATOM 972 C CA . GLN A 1 130 ? 5.170 -8.949 -6.878 1.00 91.56 130 GLN A CA 1
ATOM 973 C C . GLN A 1 130 ? 4.407 -9.692 -7.978 1.00 91.56 130 GLN A C 1
ATOM 975 O O . GLN A 1 130 ? 5.015 -10.131 -8.955 1.00 91.56 130 GLN A O 1
ATOM 980 N N . HIS A 1 131 ? 3.080 -9.783 -7.867 1.00 90.69 131 HIS A N 1
ATOM 981 C CA . HIS A 1 131 ? 2.231 -10.375 -8.900 1.00 90.69 131 HIS A CA 1
ATOM 982 C C . HIS A 1 131 ? 2.305 -9.593 -10.220 1.00 90.69 131 HIS A C 1
ATOM 984 O O . HIS A 1 131 ? 2.536 -10.182 -11.279 1.00 90.69 131 HIS A O 1
ATOM 990 N N . VAL A 1 132 ? 2.201 -8.261 -10.164 1.00 88.44 132 VAL A N 1
ATOM 991 C CA . VAL A 1 132 ? 2.391 -7.377 -11.327 1.00 88.44 132 VAL A CA 1
ATOM 992 C C . VAL A 1 132 ? 3.770 -7.582 -11.944 1.00 88.44 132 VAL A C 1
ATOM 994 O O . VAL A 1 132 ? 3.885 -7.757 -13.157 1.00 88.44 132 VAL A O 1
ATOM 997 N N . ARG A 1 133 ? 4.824 -7.608 -11.125 1.00 88.62 133 ARG A N 1
ATOM 998 C CA . ARG A 1 133 ? 6.203 -7.819 -11.574 1.00 88.62 133 ARG A CA 1
ATOM 999 C C . ARG A 1 133 ? 6.362 -9.160 -12.286 1.00 88.62 133 ARG A C 1
ATOM 1001 O O . ARG A 1 133 ? 6.904 -9.192 -13.389 1.00 88.62 133 ARG A O 1
ATOM 1008 N N . ALA A 1 134 ? 5.834 -10.241 -11.714 1.00 88.88 134 ALA A N 1
ATOM 1009 C CA . ALA A 1 134 ? 5.856 -11.565 -12.329 1.00 88.88 134 ALA A CA 1
ATOM 1010 C C . ALA A 1 134 ? 5.128 -11.580 -13.684 1.00 88.88 134 ALA A C 1
ATOM 1012 O O . ALA A 1 134 ? 5.642 -12.129 -14.656 1.00 88.88 134 ALA A O 1
ATOM 1013 N N . ARG A 1 135 ? 3.968 -10.917 -13.786 1.00 85.94 135 ARG A N 1
ATOM 1014 C CA . ARG A 1 135 ? 3.215 -10.789 -15.046 1.00 85.94 135 ARG A CA 1
ATOM 1015 C C . ARG A 1 135 ? 3.961 -9.964 -16.098 1.00 85.94 135 ARG A C 1
ATOM 1017 O O . ARG A 1 135 ? 3.987 -10.352 -17.262 1.00 85.94 135 ARG A O 1
ATOM 1024 N N . LEU A 1 136 ? 4.582 -8.850 -15.703 1.00 83.75 136 LEU A N 1
ATOM 1025 C CA . LEU A 1 136 ? 5.301 -7.954 -16.616 1.00 83.75 136 LEU A CA 1
ATOM 1026 C C . LEU A 1 136 ? 6.604 -8.558 -17.151 1.00 83.75 136 LEU A C 1
ATOM 1028 O O . LEU A 1 136 ? 6.948 -8.309 -18.308 1.00 83.75 136 LEU A O 1
ATOM 1032 N N . LEU A 1 137 ? 7.327 -9.309 -16.315 1.00 83.56 137 LEU A N 1
ATOM 1033 C CA . LEU A 1 137 ? 8.613 -9.920 -16.667 1.00 83.56 137 LEU A CA 1
ATOM 1034 C C . LEU A 1 137 ? 8.456 -11.328 -17.264 1.00 83.56 137 LEU A C 1
ATOM 1036 O O . LEU A 1 137 ? 9.323 -11.768 -18.010 1.00 83.56 137 LEU A O 1
ATOM 1040 N N . GLY A 1 138 ? 7.347 -12.018 -16.975 1.00 78.38 138 GLY A N 1
ATOM 1041 C CA . GLY A 1 138 ? 7.096 -13.397 -17.400 1.00 78.38 138 GLY A CA 1
ATOM 1042 C C . GLY A 1 138 ? 6.753 -13.590 -18.881 1.00 78.38 138 GLY A C 1
ATOM 1043 O O . GLY A 1 138 ? 6.860 -14.713 -19.349 1.00 78.38 138 GLY A O 1
ATOM 1044 N N . GLY A 1 139 ? 6.356 -12.540 -19.613 1.00 57.78 139 GLY A N 1
ATOM 1045 C CA . GLY A 1 139 ? 6.358 -12.412 -21.087 1.00 57.78 139 GLY A CA 1
ATOM 1046 C C . GLY A 1 139 ? 5.731 -13.479 -22.022 1.00 57.78 139 GLY A C 1
ATOM 1047 O O . GLY A 1 139 ? 5.478 -13.146 -23.174 1.00 57.78 139 GLY A O 1
ATOM 1048 N N . ALA A 1 140 ? 5.454 -14.724 -21.621 1.00 46.47 140 ALA A N 1
ATOM 1049 C CA . ALA A 1 140 ? 5.515 -15.871 -22.544 1.00 46.47 140 ALA A CA 1
ATOM 1050 C C . ALA A 1 140 ? 4.208 -16.663 -22.779 1.00 46.47 140 ALA A C 1
ATOM 1052 O O . ALA A 1 140 ? 4.270 -17.778 -23.284 1.00 46.47 140 ALA A O 1
ATOM 1053 N N . ALA A 1 141 ? 3.025 -16.123 -22.461 1.00 40.44 141 ALA A N 1
ATOM 1054 C CA . ALA A 1 141 ? 1.746 -16.790 -22.785 1.00 40.44 141 ALA A CA 1
ATOM 1055 C C . ALA A 1 141 ? 0.748 -15.936 -23.588 1.00 40.44 141 ALA A C 1
ATOM 1057 O O . ALA A 1 141 ? -0.348 -16.399 -23.883 1.00 40.44 141 ALA A O 1
ATOM 1058 N N . LEU A 1 142 ? 1.111 -14.707 -23.971 1.00 43.34 142 LEU A N 1
ATOM 1059 C CA . LEU A 1 142 ? 0.275 -13.835 -24.811 1.00 43.34 142 LEU A CA 1
ATOM 1060 C C . LEU A 1 142 ? 1.015 -13.392 -26.082 1.00 43.34 142 LEU A C 1
ATOM 1062 O O . LEU A 1 142 ? 0.828 -12.286 -26.584 1.00 43.34 142 LEU A O 1
ATOM 1066 N N . SER A 1 143 ? 1.846 -14.276 -26.640 1.00 41.44 143 SER A N 1
ATOM 1067 C CA . SER A 1 143 ? 2.201 -14.230 -28.060 1.00 41.44 143 SER A CA 1
ATOM 1068 C C . SER A 1 143 ? 0.996 -14.701 -28.882 1.00 41.44 143 SER A C 1
ATOM 1070 O O . SER A 1 143 ? 0.950 -15.821 -29.381 1.00 41.44 143 SER A O 1
ATOM 1072 N N . GLY A 1 144 ? -0.011 -13.841 -28.964 1.00 36.91 144 GLY A N 1
ATOM 1073 C CA . GLY A 1 144 ? -1.184 -13.981 -29.814 1.00 36.91 144 GLY A CA 1
ATOM 1074 C C . GLY A 1 144 ? -1.794 -12.596 -29.939 1.00 36.91 144 GLY A C 1
ATOM 1075 O O . GLY A 1 144 ? -2.282 -12.055 -28.951 1.00 36.91 144 GLY A O 1
ATOM 1076 N N . GLY A 1 145 ? -1.647 -11.985 -31.116 1.00 42.47 145 GLY A N 1
ATOM 1077 C CA . GLY A 1 145 ? -1.897 -10.567 -31.368 1.00 42.47 145 GLY A CA 1
ATOM 1078 C C . GLY A 1 145 ? -3.143 -10.032 -30.666 1.00 42.47 145 GLY A C 1
ATOM 1079 O O . GLY A 1 145 ? -4.263 -10.370 -31.022 1.00 42.47 145 GLY A O 1
ATOM 1080 N N . SER A 1 146 ? -2.936 -9.181 -29.668 1.00 41.59 146 SER A N 1
ATOM 1081 C CA . SER A 1 146 ? -3.991 -8.393 -29.042 1.00 41.59 146 SER A CA 1
ATOM 1082 C C . SER A 1 146 ? -3.434 -6.994 -28.845 1.00 41.59 146 SER A C 1
ATOM 1084 O O . SER A 1 146 ? -2.311 -6.820 -28.366 1.00 41.59 146 SER A O 1
ATOM 1086 N N . SER A 1 147 ? -4.190 -5.997 -29.298 1.00 49.81 147 SER A N 1
ATOM 1087 C CA . SER A 1 147 ? -3.846 -4.581 -29.204 1.00 49.81 147 SER A CA 1
ATOM 1088 C C . SER A 1 147 ? -3.343 -4.246 -27.796 1.00 49.81 147 SER A C 1
ATOM 1090 O O . SER A 1 147 ? -3.908 -4.687 -26.798 1.00 49.81 147 SER A O 1
ATOM 1092 N N . SER A 1 148 ? -2.256 -3.474 -27.695 1.00 55.16 148 SER A N 1
ATOM 1093 C CA . SER A 1 148 ? -1.537 -3.257 -26.426 1.00 55.16 148 SER A CA 1
ATOM 1094 C C . SER A 1 148 ? -2.391 -2.690 -25.271 1.00 55.16 148 SER A C 1
ATOM 1096 O O . SER A 1 148 ? -1.949 -2.733 -24.126 1.00 55.16 148 SER A O 1
ATOM 1098 N N . GLY A 1 149 ? -3.595 -2.179 -25.562 1.00 51.88 149 GLY A N 1
ATOM 1099 C CA . GLY A 1 149 ? -4.596 -1.761 -24.577 1.00 51.88 149 GLY A CA 1
ATOM 1100 C C . GLY A 1 149 ? -5.387 -2.914 -23.939 1.00 51.88 149 GLY A C 1
ATOM 1101 O O . GLY A 1 149 ? -5.662 -2.858 -22.747 1.00 51.88 149 GLY A O 1
ATOM 1102 N N . ALA A 1 150 ? -5.683 -4.000 -24.665 1.00 57.00 150 ALA A N 1
ATOM 1103 C CA . ALA A 1 150 ? -6.4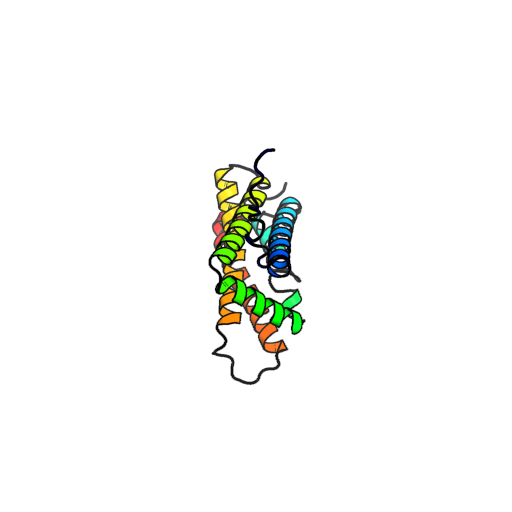36 -5.140 -24.123 1.00 57.00 150 ALA A CA 1
ATOM 1104 C C . ALA A 1 150 ? -5.645 -5.900 -23.041 1.00 57.00 150 ALA A C 1
ATOM 1106 O O . ALA A 1 150 ? -6.192 -6.254 -22.002 1.00 57.00 150 ALA A O 1
ATOM 1107 N N . ALA A 1 151 ? -4.333 -6.073 -23.237 1.00 64.69 151 ALA A N 1
ATOM 1108 C CA . ALA A 1 151 ? -3.451 -6.703 -22.250 1.00 64.69 151 ALA A CA 1
ATOM 1109 C C . ALA A 1 151 ? -3.249 -5.848 -20.980 1.00 64.69 151 ALA A C 1
ATOM 1111 O O . ALA A 1 151 ? -2.980 -6.380 -19.904 1.00 64.69 151 ALA A O 1
ATOM 1112 N N . ALA A 1 152 ? -3.367 -4.520 -21.094 1.00 61.59 152 ALA A N 1
ATOM 1113 C CA . ALA A 1 152 ? -3.291 -3.610 -19.952 1.00 61.59 152 ALA A CA 1
ATOM 1114 C C . ALA A 1 152 ? -4.582 -3.646 -19.119 1.00 61.59 152 ALA A C 1
ATOM 1116 O O . ALA A 1 152 ? -4.511 -3.731 -17.892 1.00 61.59 152 ALA A O 1
ATOM 1117 N N . GLY A 1 153 ? -5.741 -3.660 -19.790 1.00 66.69 153 GLY A N 1
ATOM 1118 C CA . GLY A 1 153 ? -7.041 -3.873 -19.150 1.00 66.69 153 GLY A CA 1
ATOM 1119 C C . GLY A 1 153 ? -7.130 -5.227 -18.440 1.00 66.69 153 GLY A C 1
ATOM 1120 O O . GLY A 1 153 ? -7.575 -5.284 -17.296 1.00 66.69 153 GLY A O 1
ATOM 1121 N N . ASP A 1 154 ? -6.613 -6.293 -19.064 1.00 79.06 154 ASP A N 1
ATOM 1122 C CA . ASP A 1 154 ? -6.501 -7.624 -18.450 1.00 79.06 154 ASP A CA 1
ATOM 1123 C C . ASP A 1 154 ? -5.688 -7.574 -17.147 1.00 79.06 154 ASP A C 1
ATOM 1125 O O . ASP A 1 154 ? -6.178 -7.977 -16.093 1.00 79.06 154 ASP A O 1
ATOM 1129 N N . LEU A 1 155 ? -4.490 -6.976 -17.173 1.00 80.88 155 LEU A N 1
ATOM 1130 C CA . LEU A 1 155 ? -3.641 -6.861 -15.984 1.00 80.88 155 LEU A CA 1
ATOM 1131 C C . LEU A 1 155 ? -4.300 -6.051 -14.856 1.00 80.88 155 LEU A C 1
ATOM 1133 O O . LEU A 1 155 ? -4.231 -6.460 -13.698 1.00 80.88 155 LEU A O 1
ATOM 1137 N N . ALA A 1 156 ? -4.930 -4.918 -15.173 1.00 81.25 156 ALA A N 1
ATOM 1138 C CA . ALA A 1 156 ? -5.617 -4.101 -14.176 1.00 81.25 156 ALA A CA 1
ATOM 1139 C C . ALA A 1 156 ? -6.793 -4.858 -13.537 1.00 81.25 156 ALA A C 1
ATOM 1141 O O . ALA A 1 156 ? -6.926 -4.864 -12.312 1.00 81.25 156 ALA A O 1
ATOM 1142 N N . SER A 1 157 ? -7.599 -5.547 -14.352 1.00 82.81 157 SER A N 1
ATOM 1143 C CA . SER A 1 157 ? -8.729 -6.347 -13.871 1.00 82.81 157 SER A CA 1
ATOM 1144 C C . SER A 1 157 ? -8.287 -7.542 -13.014 1.00 82.81 157 SER A C 1
ATOM 1146 O O . SER A 1 157 ? -8.885 -7.803 -11.971 1.00 82.81 157 SER A O 1
ATOM 1148 N N . ASP A 1 158 ? -7.195 -8.216 -13.386 1.00 87.12 158 ASP A N 1
ATOM 1149 C CA . ASP A 1 158 ? -6.622 -9.333 -12.631 1.00 87.12 158 ASP A CA 1
ATOM 1150 C C . ASP A 1 158 ? -6.050 -8.873 -11.282 1.00 87.12 158 ASP A C 1
ATOM 1152 O O . ASP A 1 158 ? -6.290 -9.506 -10.252 1.00 87.12 158 ASP A O 1
ATOM 1156 N N . VAL A 1 159 ? -5.346 -7.735 -11.255 1.00 88.50 159 VAL A N 1
ATOM 1157 C CA . VAL A 1 159 ? -4.841 -7.138 -10.008 1.00 88.50 159 VAL A CA 1
ATOM 1158 C C . VAL A 1 159 ? -5.982 -6.725 -9.092 1.00 88.50 159 VAL A C 1
ATOM 1160 O O . VAL A 1 159 ? -5.919 -7.030 -7.902 1.00 88.50 159 VAL A O 1
ATOM 1163 N N . ALA A 1 160 ? -7.032 -6.096 -9.625 1.00 88.38 160 ALA A N 1
ATOM 1164 C CA . ALA A 1 160 ? -8.216 -5.760 -8.844 1.00 88.38 160 ALA A CA 1
ATOM 1165 C C . ALA A 1 160 ? -8.855 -7.029 -8.257 1.00 88.38 160 ALA A C 1
ATOM 1167 O O . ALA A 1 160 ? -9.011 -7.135 -7.044 1.00 88.38 160 ALA A O 1
ATOM 1168 N N . ALA A 1 161 ? -9.115 -8.049 -9.082 1.00 90.38 161 ALA A N 1
ATOM 1169 C CA . ALA A 1 161 ? -9.723 -9.302 -8.637 1.00 90.38 161 ALA A CA 1
ATOM 1170 C C . ALA A 1 161 ? -8.882 -10.049 -7.584 1.00 90.38 161 ALA A C 1
ATOM 1172 O O . ALA A 1 161 ? -9.427 -10.633 -6.643 1.00 90.38 161 ALA A O 1
ATOM 1173 N N . LYS A 1 162 ? -7.551 -10.052 -7.721 1.00 91.69 162 LYS A N 1
ATOM 1174 C CA . LYS A 1 162 ? -6.639 -10.642 -6.727 1.00 91.69 162 LYS A CA 1
ATOM 1175 C C . LYS A 1 162 ? -6.560 -9.810 -5.455 1.00 91.69 162 LYS A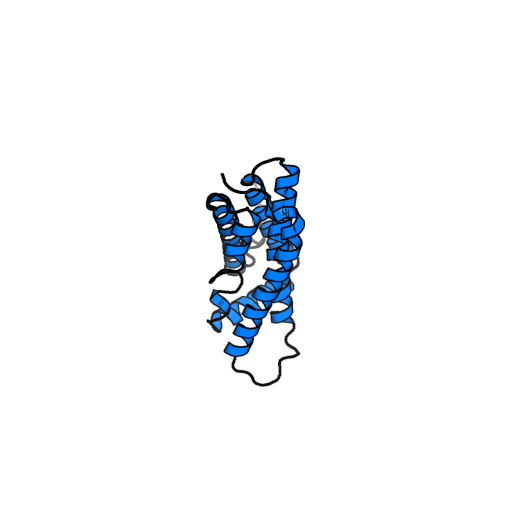 C 1
ATOM 1177 O O . LYS A 1 162 ? -6.516 -10.395 -4.376 1.00 91.69 162 LYS A O 1
ATOM 1182 N N . GLY A 1 163 ? -6.584 -8.486 -5.578 1.00 92.25 163 GLY A N 1
ATOM 1183 C CA . GLY A 1 163 ? -6.660 -7.561 -4.453 1.00 92.25 163 GLY A CA 1
ATOM 1184 C C . GLY A 1 163 ? -7.894 -7.826 -3.604 1.00 92.25 163 GLY A C 1
ATOM 1185 O O . GLY A 1 163 ? -7.765 -8.036 -2.402 1.00 92.25 163 GLY A O 1
ATOM 1186 N N . GLU A 1 164 ? -9.063 -7.946 -4.234 1.00 92.56 164 GLU A N 1
ATOM 1187 C CA . GLU A 1 164 ? -10.310 -8.245 -3.524 1.00 92.56 164 GLU A CA 1
ATOM 1188 C C . GLU A 1 164 ? -10.255 -9.572 -2.770 1.00 92.56 164 GLU A C 1
ATOM 1190 O O . GLU A 1 164 ? -10.626 -9.648 -1.599 1.00 92.56 164 GLU A O 1
ATOM 1195 N N . LYS A 1 165 ? -9.714 -10.619 -3.400 1.00 92.44 165 LYS A N 1
ATOM 1196 C CA . LYS A 1 165 ? -9.524 -11.914 -2.734 1.00 92.44 165 LYS A CA 1
ATOM 1197 C C . LYS A 1 165 ? -8.543 -11.826 -1.565 1.00 92.44 165 LYS A C 1
ATOM 1199 O O . LYS A 1 165 ? -8.768 -12.477 -0.551 1.00 92.44 165 LYS A O 1
ATOM 1204 N N . ALA A 1 166 ? -7.471 -11.046 -1.696 1.00 93.56 166 ALA A N 1
ATOM 1205 C CA . ALA A 1 166 ? -6.489 -10.865 -0.632 1.00 93.56 166 ALA A CA 1
ATOM 1206 C C . ALA A 1 166 ? -7.084 -10.118 0.571 1.00 93.56 166 ALA A C 1
ATOM 1208 O O . ALA A 1 166 ? -6.903 -10.559 1.704 1.00 93.56 166 ALA A O 1
ATOM 1209 N N . PHE A 1 167 ? -7.850 -9.046 0.347 1.00 94.06 167 PHE A N 1
ATOM 1210 C CA . PHE A 1 167 ? -8.535 -8.344 1.437 1.00 94.06 167 PHE A CA 1
ATOM 1211 C C . PHE A 1 167 ? -9.613 -9.200 2.101 1.00 94.06 167 PHE A C 1
ATOM 1213 O O . PHE A 1 167 ? -9.707 -9.192 3.326 1.00 94.06 167 PHE A O 1
ATOM 1220 N N . ALA A 1 168 ? -10.346 -10.015 1.340 1.00 92.50 168 ALA A N 1
ATOM 1221 C CA . ALA A 1 168 ? -11.334 -10.938 1.900 1.00 92.50 168 ALA A CA 1
ATOM 1222 C C . ALA A 1 168 ? -10.723 -11.964 2.882 1.00 92.50 168 ALA A C 1
ATOM 1224 O O . ALA A 1 168 ? -11.404 -12.421 3.803 1.00 92.50 168 ALA A O 1
ATOM 1225 N N . LEU A 1 169 ? -9.437 -12.321 2.730 1.00 92.50 169 LEU A N 1
ATOM 1226 C CA . LEU A 1 169 ? -8.729 -13.161 3.710 1.00 92.50 169 LEU A CA 1
ATOM 1227 C C . LEU A 1 169 ? -8.541 -12.441 5.051 1.00 92.50 169 LEU A C 1
ATOM 1229 O O . LEU A 1 169 ? -8.592 -13.079 6.101 1.00 92.50 169 LEU A O 1
ATOM 1233 N N . LEU A 1 170 ? -8.331 -11.124 5.015 1.00 92.88 170 LEU A N 1
ATOM 1234 C CA . LEU A 1 170 ? -8.094 -10.300 6.197 1.00 92.88 170 LEU A CA 1
ATOM 1235 C C . LEU A 1 170 ? -9.394 -9.850 6.874 1.00 92.88 170 LEU A C 1
ATOM 1237 O O . LEU A 1 170 ? -9.415 -9.692 8.093 1.00 92.88 170 LEU A O 1
ATOM 1241 N N . GLU A 1 171 ? -10.487 -9.693 6.125 1.00 90.75 171 GLU A N 1
ATOM 1242 C CA . GLU A 1 171 ? -11.778 -9.210 6.640 1.00 90.75 171 GLU A CA 1
ATOM 1243 C C . GLU A 1 171 ? -12.313 -10.027 7.818 1.00 90.75 171 GLU A C 1
ATOM 1245 O O . GLU A 1 171 ? -12.837 -9.453 8.768 1.00 90.75 171 GLU A O 1
ATOM 1250 N N . ARG A 1 172 ? -12.122 -11.353 7.817 1.00 85.25 172 ARG A N 1
ATOM 1251 C CA . ARG A 1 172 ? -12.614 -12.223 8.901 1.00 85.25 172 ARG A CA 1
ATOM 1252 C C . ARG A 1 172 ? -11.968 -11.949 10.261 1.00 85.25 172 ARG A C 1
ATOM 1254 O O . ARG A 1 172 ? -12.576 -12.270 11.274 1.00 85.25 172 ARG A O 1
ATOM 1261 N N . GLY A 1 173 ? -10.738 -11.435 10.284 1.00 86.12 173 GLY A N 1
ATOM 1262 C CA . GLY A 1 173 ? -9.998 -11.174 11.524 1.00 86.12 173 GLY A CA 1
ATOM 1263 C C . GLY A 1 173 ? -9.807 -9.691 11.830 1.00 86.12 173 GLY A C 1
ATOM 1264 O O . GLY A 1 173 ? -9.723 -9.316 12.993 1.00 86.12 173 GLY A O 1
ATOM 1265 N N . LEU A 1 174 ? -9.727 -8.853 10.796 1.00 90.81 174 LEU A N 1
ATOM 1266 C CA . LEU A 1 174 ? -9.346 -7.443 10.901 1.00 90.81 174 LEU A CA 1
ATOM 1267 C C . LEU A 1 174 ? -10.462 -6.482 10.463 1.00 90.81 174 LEU A C 1
ATOM 1269 O O . LEU A 1 174 ? -10.250 -5.272 10.491 1.00 90.81 174 LEU A O 1
ATOM 1273 N N . GLY A 1 175 ? -11.629 -6.992 10.050 1.00 84.12 175 GLY A N 1
ATOM 1274 C CA . GLY A 1 175 ? -12.727 -6.188 9.500 1.00 84.12 175 GLY A CA 1
ATOM 1275 C C . GLY A 1 175 ? -13.216 -5.083 10.439 1.00 84.12 175 GLY A C 1
ATOM 1276 O O . GLY A 1 175 ? -13.423 -3.959 9.985 1.00 84.12 175 GLY A O 1
ATOM 1277 N N . ASP A 1 176 ? -13.287 -5.379 11.739 1.00 89.69 176 ASP A N 1
ATOM 1278 C CA . ASP A 1 176 ? -13.741 -4.442 12.776 1.00 89.69 176 ASP A CA 1
ATOM 1279 C C . ASP A 1 176 ? -12.586 -3.691 13.465 1.00 89.69 176 ASP A C 1
ATOM 1281 O O . ASP A 1 176 ? -12.796 -2.883 14.373 1.00 89.69 176 ASP A O 1
ATOM 1285 N N . TYR A 1 177 ? -11.339 -3.945 13.057 1.00 89.31 177 TYR A N 1
ATOM 1286 C CA . TYR A 1 177 ? -10.182 -3.324 13.688 1.00 89.31 177 TYR A CA 1
ATOM 1287 C C . TYR A 1 177 ? -10.019 -1.864 13.249 1.00 89.31 177 TYR A C 1
ATOM 1289 O O . TYR A 1 177 ? -9.989 -1.529 12.060 1.00 89.31 177 TYR A O 1
ATOM 1297 N N . GLY A 1 178 ? -9.842 -0.982 14.234 1.00 85.56 178 GLY A N 1
ATOM 1298 C CA . GLY A 1 178 ? -9.556 0.427 13.991 1.00 85.56 178 GLY A CA 1
ATOM 1299 C C . GLY A 1 178 ? -10.705 1.188 13.332 1.00 85.56 178 GLY A C 1
ATOM 1300 O O . GLY A 1 178 ? -10.437 2.115 12.574 1.00 85.56 178 GLY A O 1
ATOM 1301 N N . ILE A 1 179 ? -11.963 0.832 13.596 1.00 89.50 179 ILE A N 1
ATOM 1302 C CA . ILE A 1 179 ? -13.120 1.642 13.185 1.00 89.50 179 ILE A CA 1
ATOM 1303 C C . ILE A 1 179 ? -12.980 3.062 13.757 1.00 89.50 179 ILE A C 1
ATOM 1305 O O . ILE A 1 179 ? -12.700 3.230 14.946 1.00 89.50 179 ILE A O 1
ATOM 1309 N N . ALA A 1 180 ? -13.099 4.081 12.901 1.00 83.38 180 ALA A N 1
ATOM 1310 C CA . ALA A 1 180 ? -13.099 5.472 13.351 1.00 83.38 180 ALA A CA 1
ATOM 1311 C C . ALA A 1 180 ? -14.397 5.797 14.107 1.00 83.38 180 ALA A C 1
ATOM 1313 O O . ALA A 1 180 ? -15.478 5.381 13.685 1.00 83.38 180 ALA A O 1
ATOM 1314 N N . ALA A 1 181 ? -14.261 6.516 15.223 1.00 80.19 181 ALA A N 1
ATOM 1315 C CA . ALA A 1 181 ? -15.376 6.982 16.044 1.00 80.19 181 ALA A CA 1
ATOM 1316 C C . ALA A 1 181 ? -16.085 8.189 15.419 1.00 80.19 181 ALA A C 1
ATOM 1318 O O . ALA A 1 181 ? -15.398 8.987 14.739 1.00 80.19 181 ALA A O 1
#